Protein AF-A0A955S1Q6-F1 (afdb_monomer)

Nearest PDB structures (foldseek):
  7b9v-assembly1_R  TM=5.270E-01  e=7.559E+00  Saccharomyces cerevisiae

Foldseek 3Di:
DDDDDDDDDDDDDDDDDDDPPDDPPVVVVVVVVVVVLVVQLVVQLVVVCVVVVVDPDCSVVSSVVSNVVSDDD

pLDDT: mean 76.59, std 19.1, range [46.44, 97.62]

Solvent-accessible surface area (backbone atoms only — not comparable to full-atom values): 4816 Å² total; per-residue (Å²): 142,86,88,82,89,86,80,80,88,81,84,92,81,84,86,83,89,77,85,82,89,76,78,79,70,70,57,57,59,57,50,53,55,49,52,58,48,50,54,52,22,51,54,42,17,50,54,45,35,54,73,66,66,65,56,85,89,43,64,69,56,28,40,53,53,16,46,64,71,66,49,86,130

Secondary structure (DSSP, 8-state):
------------------------SHHHHHHHHHHHHHHHHHHHHHHHHHHTTS-TT-HHHHHHHHHHHHS--

Mean predicted aligned error: 14.96 Å

Sequence (73 aa):
MENLKNKTKMAPGASVKSRPEVKTIQKKASTAIEASRLVRIQQKAFELFEKRGCIHGHADEDWYEAEKMVAPK

Structure (mmCIF, N/CA/C/O backbone):
data_AF-A0A955S1Q6-F1
#
_entry.id   AF-A0A955S1Q6-F1
#
loop_
_atom_site.group_PDB
_atom_site.id
_atom_site.type_symbol
_atom_site.label_atom_id
_atom_site.label_alt_id
_atom_site.label_comp_id
_atom_site.label_asym_id
_atom_site.label_entity_id
_atom_site.label_seq_id
_atom_site.pdbx_PDB_ins_code
_atom_site.Cartn_x
_atom_site.Cartn_y
_atom_site.Cartn_z
_atom_site.occupancy
_atom_site.B_iso_or_equiv
_atom_site.auth_seq_id
_atom_site.auth_comp_id
_atom_site.auth_asym_id
_atom_site.auth_atom_id
_atom_site.pdbx_PDB_model_num
ATOM 1 N N . MET A 1 1 ? -1.068 47.373 -38.424 1.00 51.75 1 MET A N 1
ATOM 2 C CA . MET A 1 1 ? -0.664 47.934 -37.118 1.00 51.75 1 MET A CA 1
ATOM 3 C C . MET A 1 1 ? -1.879 48.635 -36.540 1.00 51.75 1 MET A C 1
ATOM 5 O O . MET A 1 1 ? -2.136 49.766 -36.918 1.00 51.75 1 MET A O 1
ATOM 9 N N . GLU A 1 2 ? -2.642 47.968 -35.677 1.00 52.66 2 GLU A N 1
ATOM 10 C CA . GLU A 1 2 ? -3.749 48.594 -34.947 1.00 52.66 2 GLU A CA 1
ATOM 11 C C . GLU A 1 2 ? -3.576 48.295 -33.459 1.00 52.66 2 GLU A C 1
ATOM 13 O O . GLU A 1 2 ? -3.589 47.151 -33.014 1.00 52.66 2 GLU A O 1
ATOM 18 N N . ASN A 1 3 ? -3.320 49.367 -32.716 1.00 46.44 3 ASN A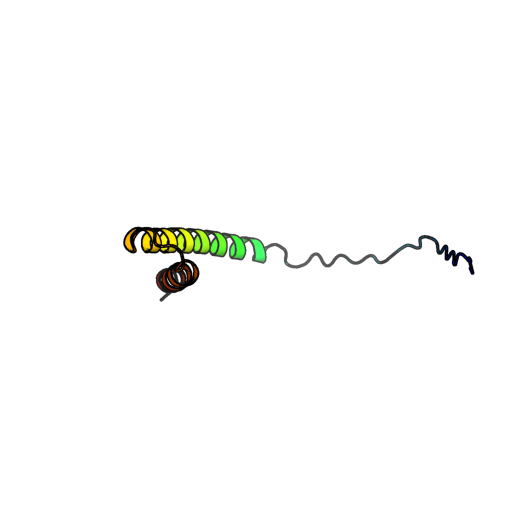 N 1
ATOM 19 C CA . ASN A 1 3 ? -3.343 49.427 -31.265 1.00 46.44 3 ASN A CA 1
ATOM 20 C C . ASN A 1 3 ? -4.712 49.969 -30.853 1.00 46.44 3 ASN A C 1
ATOM 22 O O . ASN A 1 3 ? -5.082 51.004 -31.388 1.00 46.44 3 ASN A O 1
ATOM 26 N N . LEU A 1 4 ? -5.379 49.354 -29.871 1.00 58.44 4 LEU A N 1
ATOM 27 C CA . LEU A 1 4 ? -6.294 49.975 -28.887 1.00 58.44 4 LEU A CA 1
ATOM 28 C C . LEU A 1 4 ? -6.749 48.843 -27.930 1.00 58.44 4 LEU A C 1
ATOM 30 O O . LEU A 1 4 ? -7.496 47.959 -28.316 1.00 58.44 4 LEU A O 1
ATOM 34 N N . LYS A 1 5 ? -6.094 48.608 -26.785 1.00 58.66 5 LYS A N 1
ATOM 35 C CA . LYS A 1 5 ? -6.337 49.220 -25.460 1.00 58.66 5 LYS A CA 1
ATOM 36 C C . LYS A 1 5 ? -7.805 49.218 -25.008 1.00 58.66 5 LYS A C 1
ATOM 38 O O . LYS A 1 5 ? -8.378 50.278 -24.774 1.00 58.66 5 LYS A O 1
ATOM 43 N N . ASN A 1 6 ? -8.353 48.035 -24.731 1.00 58.00 6 ASN A N 1
ATOM 44 C CA . ASN A 1 6 ? -9.640 47.920 -24.041 1.00 58.00 6 ASN A CA 1
ATOM 45 C C . ASN A 1 6 ? -9.413 47.721 -22.541 1.00 58.00 6 ASN A C 1
ATOM 47 O O . ASN A 1 6 ? -9.191 46.630 -22.025 1.00 58.00 6 ASN A O 1
ATOM 51 N N . LYS A 1 7 ? -9.419 48.871 -21.870 1.00 55.47 7 LYS A N 1
ATOM 52 C CA . LYS A 1 7 ? -9.381 49.090 -20.431 1.00 55.47 7 LYS A CA 1
ATOM 53 C C . LYS A 1 7 ? -10.808 48.998 -19.891 1.00 55.47 7 LYS A C 1
ATOM 55 O O . LYS A 1 7 ? -11.557 49.959 -20.023 1.00 55.47 7 LYS A O 1
ATOM 60 N N . THR A 1 8 ? -11.149 47.906 -19.214 1.00 59.16 8 THR A N 1
ATOM 61 C CA . THR A 1 8 ? -12.342 47.857 -18.356 1.00 59.16 8 THR A CA 1
ATOM 62 C C . THR A 1 8 ? -11.898 47.831 -16.901 1.00 59.16 8 THR A C 1
ATOM 64 O O . THR A 1 8 ? -11.474 46.811 -16.368 1.00 59.16 8 THR A O 1
ATOM 67 N N . LYS A 1 9 ? -11.982 49.003 -16.267 1.00 53.91 9 LYS A N 1
ATOM 68 C CA . LYS A 1 9 ? -12.103 49.145 -14.815 1.00 53.91 9 LYS A CA 1
ATOM 69 C C . LYS A 1 9 ? -13.538 48.774 -14.433 1.00 53.91 9 LYS A C 1
ATOM 71 O O . LYS A 1 9 ? -14.439 49.443 -14.922 1.00 53.91 9 LYS A O 1
ATOM 76 N N . MET A 1 10 ? -13.747 47.839 -13.507 1.00 54.88 10 MET A N 1
ATOM 77 C CA . MET A 1 10 ? -14.918 47.843 -12.618 1.00 54.88 10 MET A CA 1
ATOM 78 C C . MET A 1 10 ? -14.460 47.525 -11.189 1.00 54.88 10 MET A C 1
ATOM 80 O O . MET A 1 10 ? -13.550 46.730 -10.977 1.00 54.88 10 MET A O 1
ATOM 84 N N . ALA A 1 11 ? -15.012 48.287 -10.250 1.00 56.75 11 ALA A N 1
ATOM 85 C CA . ALA A 1 11 ? -14.551 48.506 -8.883 1.00 56.75 11 ALA A CA 1
ATOM 86 C C . ALA A 1 11 ? -15.113 47.454 -7.887 1.00 56.75 11 ALA A C 1
ATOM 88 O O . ALA A 1 11 ? -15.910 46.608 -8.294 1.00 56.75 11 ALA A O 1
ATOM 89 N N . PRO A 1 12 ? -14.712 47.486 -6.597 1.00 62.03 12 PRO A N 1
ATOM 90 C CA . PRO A 1 12 ? -15.026 46.462 -5.606 1.00 62.03 12 PRO A CA 1
ATOM 91 C C . PRO A 1 12 ? -16.401 46.701 -4.966 1.00 62.03 12 PRO A C 1
ATOM 93 O O . PRO A 1 12 ? -16.756 47.831 -4.636 1.00 62.03 12 PRO A O 1
ATOM 96 N N . GLY A 1 13 ? -17.169 45.631 -4.769 1.00 46.97 13 GLY A N 1
ATOM 97 C CA . GLY A 1 13 ? -18.517 45.680 -4.207 1.00 46.97 13 GLY A CA 1
ATOM 98 C C . GLY A 1 13 ? -18.786 44.455 -3.345 1.00 46.97 13 GLY A C 1
ATOM 99 O O . GLY A 1 13 ? -18.588 43.325 -3.773 1.00 46.97 13 GLY A O 1
ATOM 100 N N . ALA A 1 14 ? -19.160 44.719 -2.102 1.00 47.31 14 ALA A N 1
ATOM 101 C CA . ALA A 1 14 ? -19.224 43.794 -0.989 1.00 47.31 1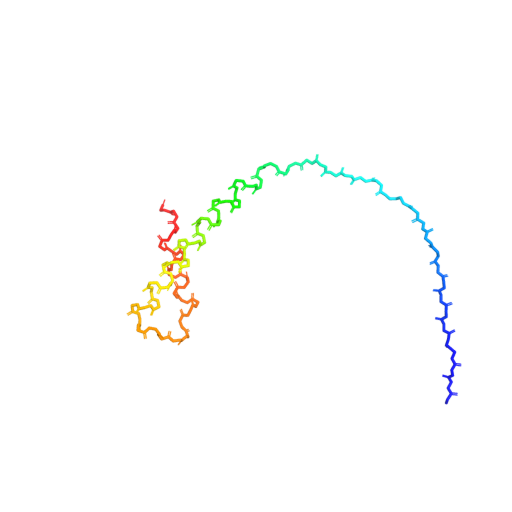4 ALA A CA 1
ATOM 102 C C . ALA A 1 14 ? -20.357 42.752 -1.057 1.00 47.31 14 ALA A C 1
ATOM 104 O O . ALA A 1 14 ? -21.369 42.934 -1.723 1.00 47.31 14 ALA A O 1
ATOM 105 N N . SER A 1 15 ? -20.219 41.774 -0.154 1.00 49.22 15 SER A N 1
ATOM 106 C CA . SER A 1 15 ? -21.302 41.085 0.557 1.00 49.22 15 SER A CA 1
ATOM 107 C C . SER A 1 15 ? -21.937 39.870 -0.120 1.00 49.22 15 SER A C 1
ATOM 109 O O . SER A 1 15 ? -22.956 39.975 -0.788 1.00 49.22 15 SER A O 1
ATOM 111 N N . VAL A 1 16 ? -21.457 38.687 0.274 1.00 58.69 16 VAL A N 1
ATOM 112 C CA . VAL A 1 16 ? -22.353 37.610 0.723 1.00 58.69 16 VAL A CA 1
ATOM 113 C C . VAL A 1 16 ? -21.777 36.943 1.973 1.00 58.69 16 VAL A C 1
ATOM 115 O O . VAL A 1 16 ? -20.820 36.173 1.938 1.00 58.69 16 VAL A O 1
ATOM 118 N N . LYS A 1 17 ? -22.385 37.289 3.111 1.00 53.03 17 LYS A N 1
ATOM 119 C CA . LYS A 1 17 ? -22.381 36.492 4.336 1.00 53.03 17 LYS A CA 1
ATOM 120 C C . LYS A 1 17 ? -23.149 35.203 4.060 1.00 53.03 17 LYS A C 1
ATOM 122 O O . LYS A 1 17 ? -24.335 35.298 3.775 1.00 53.03 17 LYS A O 1
ATOM 127 N N . SER A 1 18 ? -22.526 34.047 4.269 1.00 50.34 18 SER A N 1
ATOM 128 C CA . SER A 1 18 ? -23.205 32.873 4.842 1.00 50.34 18 SER A CA 1
ATOM 129 C C . SER A 1 18 ? -22.217 31.726 5.029 1.00 50.34 18 SER A C 1
ATOM 131 O O . SER A 1 18 ? -21.935 30.953 4.121 1.00 50.34 18 SER A O 1
ATOM 133 N N . ARG A 1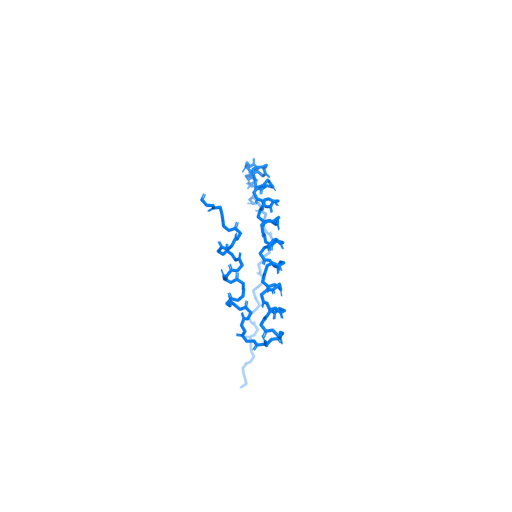 19 ? -21.703 31.641 6.257 1.00 62.66 19 ARG A N 1
ATOM 134 C CA . ARG A 1 19 ? -21.167 30.439 6.901 1.00 62.66 19 ARG A CA 1
ATOM 135 C C . ARG A 1 19 ? -22.251 29.352 6.907 1.00 62.66 19 ARG A C 1
ATOM 137 O O . ARG A 1 19 ? -23.312 29.608 7.471 1.00 62.66 19 ARG A O 1
ATOM 144 N N . PRO A 1 20 ? -21.982 28.133 6.412 1.00 53.19 20 PRO A N 1
ATOM 145 C CA . PRO A 1 20 ? -22.576 26.938 6.975 1.00 53.19 20 PRO A CA 1
ATOM 146 C C . PRO A 1 20 ? -21.517 26.271 7.854 1.00 53.19 20 PRO A C 1
ATOM 148 O O . PRO A 1 20 ? -20.750 25.416 7.422 1.00 53.19 20 PRO A O 1
ATOM 151 N N . GLU A 1 21 ? -21.459 26.683 9.117 1.00 57.97 21 GLU A N 1
ATOM 152 C CA . GLU A 1 21 ? -20.858 25.853 10.153 1.00 57.97 21 GLU A CA 1
ATOM 153 C C . GLU A 1 21 ? -21.900 24.831 10.566 1.00 57.97 21 GLU A C 1
ATOM 155 O O . GLU A 1 21 ? -22.671 25.070 11.484 1.00 57.97 21 GL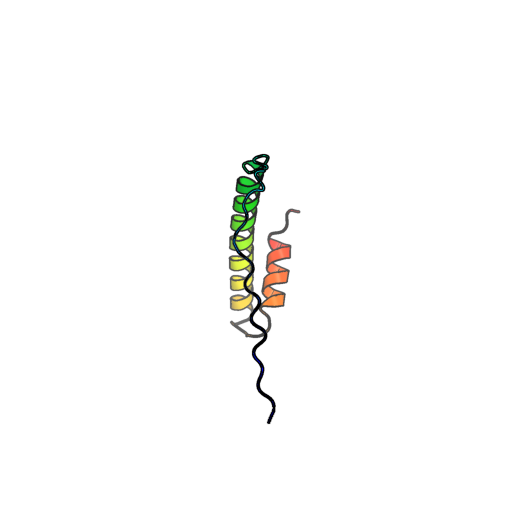U A O 1
ATOM 160 N N . VAL A 1 22 ? -21.951 23.705 9.863 1.00 57.41 22 VAL A N 1
ATOM 161 C CA . VAL A 1 22 ? -22.532 22.482 10.411 1.00 57.41 22 VAL A CA 1
ATOM 162 C C . VAL A 1 22 ? -21.794 21.296 9.783 1.00 57.41 22 VAL A C 1
ATOM 164 O O . VAL A 1 22 ? -21.757 21.169 8.562 1.00 57.41 22 VAL A O 1
ATOM 167 N N . LYS A 1 23 ? -21.272 20.403 10.641 1.00 56.66 23 LYS A N 1
ATOM 168 C CA . LYS A 1 23 ? -20.674 19.071 10.361 1.00 56.66 23 LYS A CA 1
ATOM 169 C C . LYS A 1 23 ? -19.144 18.974 10.187 1.00 56.66 23 LYS A C 1
ATOM 171 O O . LYS A 1 23 ? -18.660 18.169 9.398 1.00 56.66 23 LYS A O 1
ATOM 176 N N . THR A 1 24 ? -18.349 19.684 10.988 1.00 52.03 24 THR A N 1
ATOM 177 C CA . THR A 1 24 ? -16.870 19.535 10.975 1.00 52.03 24 THR A CA 1
ATOM 178 C C . THR A 1 24 ? -16.329 18.469 11.946 1.00 52.03 24 THR A C 1
ATOM 180 O O . THR A 1 24 ? -15.131 18.196 11.956 1.00 52.03 24 THR A O 1
ATOM 183 N N . ILE A 1 25 ? -17.182 17.837 12.765 1.00 53.12 25 ILE A N 1
ATOM 184 C CA . ILE A 1 25 ? -16.727 16.947 13.854 1.00 53.12 25 ILE A CA 1
ATOM 185 C C . ILE A 1 25 ? -16.650 15.472 13.419 1.00 53.12 25 ILE A C 1
ATOM 187 O O . ILE A 1 25 ? -15.711 14.777 13.791 1.00 53.12 25 ILE A O 1
ATOM 191 N N . GLN A 1 26 ? -17.553 14.993 12.555 1.00 53.62 26 GLN A N 1
ATOM 192 C CA . GLN A 1 26 ? -17.546 13.583 12.120 1.00 53.62 26 GLN A CA 1
ATOM 193 C C . GLN A 1 26 ? -16.424 13.244 11.128 1.00 53.62 26 GLN A C 1
ATOM 195 O O . GLN A 1 26 ? -15.963 12.109 11.092 1.00 53.62 26 GLN A O 1
ATOM 200 N N . LYS A 1 27 ? -15.922 14.229 10.372 1.00 52.44 27 LYS A N 1
ATOM 201 C CA . LYS A 1 27 ? -14.918 13.996 9.321 1.00 52.44 27 LYS A CA 1
ATOM 202 C C . LYS A 1 27 ? -13.531 13.628 9.869 1.00 52.44 27 LYS A C 1
ATOM 204 O O . LYS A 1 27 ? -12.806 12.886 9.213 1.00 52.44 27 LYS A O 1
ATOM 209 N N . LYS A 1 28 ? -13.179 14.105 11.072 1.00 56.25 28 LYS A N 1
ATOM 210 C CA . LYS A 1 28 ? -11.847 13.910 11.679 1.00 56.25 28 LYS A CA 1
ATOM 211 C C . LYS A 1 28 ? -11.576 12.459 12.090 1.00 56.25 28 LYS A C 1
ATOM 213 O O . LYS A 1 28 ? -10.462 11.974 11.910 1.00 56.25 28 LYS A O 1
ATOM 218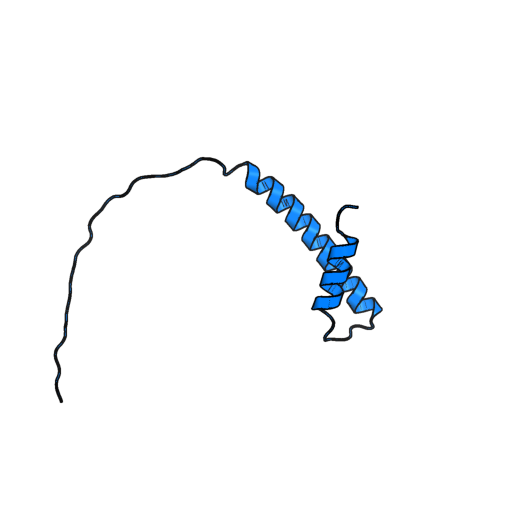 N N . ALA A 1 29 ? -12.589 11.763 12.608 1.00 58.75 29 ALA A N 1
ATOM 219 C CA . ALA A 1 29 ? -12.458 10.359 12.993 1.00 58.75 29 ALA A CA 1
ATOM 220 C C . ALA A 1 29 ? -12.297 9.456 11.759 1.00 58.75 29 ALA A C 1
ATOM 222 O O . ALA A 1 29 ? -11.400 8.618 11.717 1.00 58.75 29 ALA A O 1
ATOM 223 N N . SER A 1 30 ? -13.088 9.700 10.710 1.00 64.94 30 SER A N 1
ATOM 224 C CA . SER A 1 30 ? -12.983 8.982 9.435 1.00 64.94 30 SER A CA 1
ATOM 225 C C . SER A 1 30 ? -11.629 9.179 8.743 1.00 64.94 30 SER A C 1
ATOM 227 O O . SER A 1 30 ? -11.085 8.224 8.203 1.00 64.94 30 SER A O 1
ATOM 229 N N . THR A 1 31 ? -11.023 10.371 8.818 1.00 74.31 31 THR A N 1
ATOM 230 C CA . THR A 1 31 ? -9.678 10.598 8.258 1.00 74.31 31 THR A CA 1
ATOM 231 C C . THR A 1 31 ? -8.570 9.899 9.041 1.00 74.31 31 THR A C 1
ATOM 233 O O . THR A 1 31 ? -7.598 9.464 8.437 1.00 74.31 31 THR A O 1
ATOM 236 N N . ALA A 1 32 ? -8.696 9.766 10.365 1.00 78.31 32 ALA A N 1
ATOM 237 C CA . ALA A 1 32 ? -7.687 9.085 11.179 1.00 78.31 32 ALA A CA 1
ATOM 238 C C . ALA A 1 32 ? -7.694 7.562 10.952 1.00 78.31 32 ALA A C 1
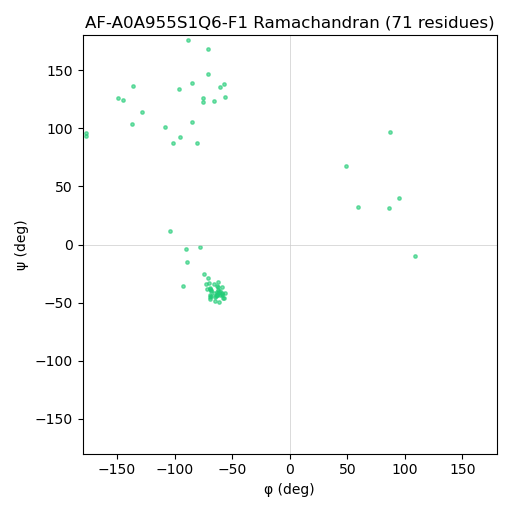ATOM 240 O O . ALA A 1 32 ? -6.634 6.933 10.880 1.00 78.31 32 ALA A O 1
ATOM 241 N N . ILE A 1 33 ? -8.888 6.979 10.796 1.00 80.00 33 ILE A N 1
ATOM 242 C CA . ILE A 1 33 ? -9.052 5.560 10.456 1.00 80.00 33 ILE A CA 1
ATOM 243 C C . ILE A 1 33 ? -8.490 5.287 9.058 1.00 80.00 33 ILE A C 1
ATOM 245 O O . ILE A 1 33 ? -7.714 4.346 8.897 1.00 80.00 33 ILE A O 1
ATOM 249 N N . GLU A 1 34 ? -8.797 6.141 8.076 1.00 84.88 34 GLU A N 1
ATOM 250 C CA . GLU A 1 34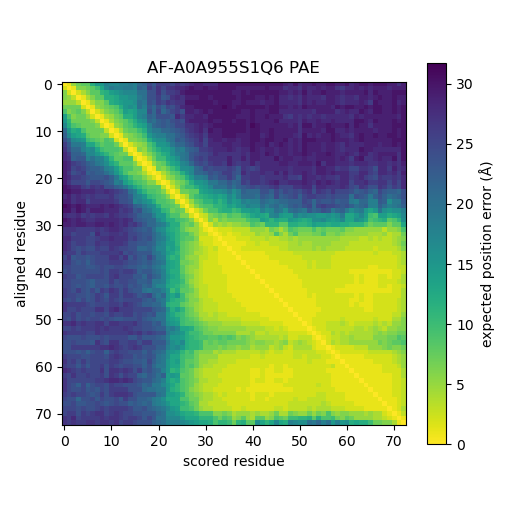 ? -8.268 5.974 6.720 1.00 84.88 34 GLU A CA 1
ATOM 251 C C . GLU A 1 34 ? -6.749 6.164 6.672 1.00 84.88 34 GLU A C 1
ATOM 253 O O . GLU A 1 34 ? -6.055 5.351 6.078 1.00 84.88 34 GLU A O 1
ATOM 258 N N . ALA A 1 35 ? -6.193 7.156 7.374 1.00 87.12 35 ALA A N 1
ATOM 259 C CA . ALA A 1 35 ? -4.743 7.330 7.462 1.00 87.12 35 ALA A CA 1
ATOM 260 C C . ALA A 1 35 ? -4.055 6.086 8.053 1.00 87.12 35 ALA A C 1
ATOM 262 O O . ALA A 1 35 ? -3.064 5.605 7.509 1.00 87.12 35 ALA A O 1
ATOM 263 N N . SER A 1 36 ? -4.619 5.510 9.121 1.00 89.25 36 SER A N 1
ATOM 264 C CA . SER A 1 36 ? -4.104 4.270 9.723 1.00 89.25 36 SER A CA 1
ATOM 265 C C . SER A 1 36 ? -4.185 3.082 8.758 1.00 89.25 36 SER A C 1
ATOM 267 O O . SER A 1 36 ? -3.312 2.215 8.757 1.00 89.25 36 SER A O 1
ATOM 269 N N . ARG A 1 37 ? -5.233 3.036 7.929 1.00 92.19 37 ARG A N 1
ATOM 270 C CA . ARG A 1 37 ? -5.419 2.018 6.893 1.00 92.19 37 ARG A CA 1
ATOM 271 C C . ARG A 1 37 ? -4.396 2.171 5.768 1.00 92.19 37 ARG A C 1
ATOM 273 O O . ARG A 1 37 ? -3.748 1.189 5.420 1.00 92.19 37 ARG A O 1
ATOM 280 N N . LEU A 1 38 ? -4.196 3.385 5.264 1.00 93.75 38 LEU A N 1
ATOM 281 C CA . LEU A 1 38 ? -3.220 3.693 4.217 1.00 93.75 38 LEU A CA 1
ATOM 282 C C . LEU A 1 38 ? -1.789 3.366 4.649 1.00 93.75 38 LEU A C 1
ATOM 284 O O . LEU A 1 38 ? -1.043 2.792 3.864 1.00 93.75 38 LEU A O 1
ATOM 288 N N . VAL A 1 39 ? -1.423 3.642 5.906 1.00 95.56 39 VAL A N 1
ATOM 289 C CA . VAL A 1 39 ? -0.108 3.256 6.452 1.00 95.56 39 VAL A CA 1
ATOM 290 C C . VAL A 1 39 ? 0.095 1.739 6.387 1.00 95.56 39 VAL A C 1
ATOM 292 O O . VAL A 1 39 ? 1.161 1.271 5.996 1.00 95.56 39 VAL A O 1
ATOM 295 N N . ARG A 1 40 ? -0.937 0.949 6.712 1.00 96.12 40 ARG A N 1
ATOM 296 C CA . ARG A 1 40 ? -0.869 -0.520 6.624 1.00 96.12 40 ARG A CA 1
ATOM 297 C C . ARG A 1 40 ? -0.787 -1.011 5.182 1.00 96.12 40 ARG A C 1
ATOM 299 O O . ARG A 1 40 ? -0.039 -1.947 4.916 1.00 96.12 40 ARG A O 1
ATOM 306 N N . ILE A 1 41 ? -1.537 -0.391 4.269 1.00 96.56 41 ILE A N 1
ATOM 307 C CA . ILE A 1 41 ? -1.487 -0.705 2.833 1.00 96.56 41 ILE A CA 1
ATOM 308 C C . ILE A 1 41 ? -0.082 -0.425 2.298 1.00 96.56 41 ILE A C 1
ATOM 310 O O . ILE A 1 41 ? 0.527 -1.306 1.706 1.00 96.56 41 ILE A O 1
ATOM 314 N N . GLN A 1 42 ? 0.477 0.750 2.591 1.00 96.50 42 GLN A N 1
ATOM 315 C CA . GLN A 1 42 ? 1.828 1.121 2.179 1.00 96.50 42 GLN A CA 1
ATOM 316 C C . GLN A 1 42 ? 2.877 0.130 2.694 1.00 96.50 42 GLN A C 1
ATOM 318 O O . GLN A 1 42 ? 3.726 -0.316 1.925 1.00 96.50 42 GLN A O 1
ATOM 323 N N . GLN A 1 43 ? 2.806 -0.246 3.974 1.00 97.62 43 GLN A N 1
ATOM 324 C CA . GLN A 1 43 ? 3.727 -1.225 4.551 1.00 97.62 43 GLN A CA 1
ATOM 325 C C . GLN A 1 43 ? 3.623 -2.580 3.837 1.00 97.62 43 GLN A C 1
ATOM 327 O O . GLN A 1 43 ? 4.641 -3.183 3.510 1.00 97.62 43 GLN A O 1
ATOM 332 N N . LYS A 1 44 ? 2.403 -3.046 3.548 1.00 97.25 44 LYS A N 1
ATOM 333 C CA . LYS A 1 44 ? 2.183 -4.314 2.842 1.00 97.25 44 LYS A CA 1
ATOM 334 C C . LYS A 1 44 ? 2.632 -4.268 1.383 1.00 97.25 44 LYS A C 1
ATOM 336 O O . LYS A 1 44 ? 3.225 -5.236 0.924 1.00 97.25 44 LYS A O 1
ATOM 341 N N . ALA A 1 45 ? 2.413 -3.156 0.686 1.00 96.88 45 ALA A N 1
ATOM 342 C CA . ALA A 1 45 ? 2.885 -2.966 -0.683 1.00 96.88 45 ALA A CA 1
ATOM 343 C C . ALA A 1 45 ? 4.420 -2.982 -0.740 1.00 96.88 45 ALA A C 1
ATOM 345 O O . ALA A 1 45 ? 5.00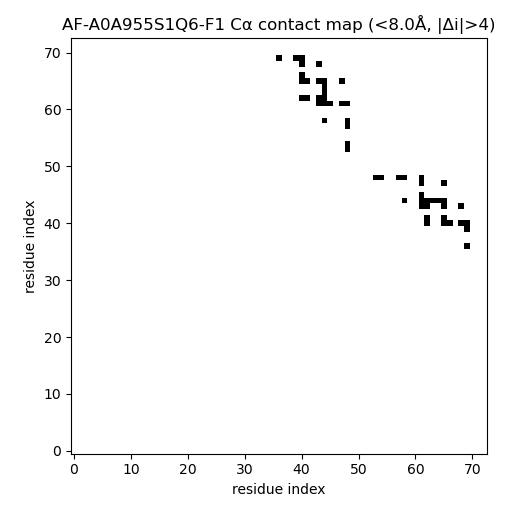5 -3.622 -1.607 1.00 96.88 45 ALA A O 1
ATOM 346 N N . PHE A 1 46 ? 5.082 -2.356 0.238 1.00 95.94 46 PHE A N 1
ATOM 347 C CA . PHE A 1 46 ? 6.538 -2.397 0.352 1.00 95.94 46 PHE A CA 1
ATOM 348 C C . PHE A 1 46 ? 7.063 -3.816 0.627 1.00 95.94 46 PHE A C 1
ATOM 350 O O . PHE A 1 46 ? 7.991 -4.262 -0.040 1.00 95.94 46 PHE A O 1
ATOM 357 N N . GLU A 1 47 ? 6.431 -4.568 1.534 1.00 96.62 47 GLU A N 1
ATOM 358 C CA . GLU A 1 47 ? 6.786 -5.977 1.770 1.00 96.62 47 GLU A CA 1
ATOM 359 C C . GLU A 1 47 ? 6.637 -6.839 0.499 1.00 96.62 47 GLU A C 1
ATOM 361 O O . GLU A 1 47 ? 7.416 -7.771 0.286 1.00 96.62 47 GLU A O 1
ATOM 366 N N . LEU A 1 48 ? 5.626 -6.569 -0.336 1.00 96.31 48 LEU A N 1
ATOM 367 C CA . LEU A 1 48 ? 5.425 -7.263 -1.614 1.00 96.31 48 LEU A CA 1
ATOM 368 C C . LEU A 1 48 ? 6.524 -6.911 -2.621 1.00 96.31 48 LEU A C 1
ATOM 370 O O . LEU A 1 48 ? 7.108 -7.820 -3.215 1.00 96.31 48 LEU A O 1
ATOM 374 N N . PHE A 1 49 ? 6.877 -5.630 -2.726 1.00 95.94 49 PHE A N 1
ATOM 375 C CA . PHE A 1 49 ? 7.986 -5.156 -3.550 1.00 95.94 49 PHE A CA 1
ATOM 376 C C . PHE A 1 49 ? 9.316 -5.823 -3.162 1.00 95.94 49 PHE A C 1
ATOM 378 O O . PHE A 1 49 ? 10.032 -6.333 -4.027 1.00 95.94 49 PHE A O 1
ATOM 385 N N . GLU A 1 50 ? 9.627 -5.902 -1.864 1.00 96.56 50 GLU A N 1
ATOM 386 C CA . GLU A 1 50 ? 10.832 -6.584 -1.372 1.00 96.56 50 GLU A CA 1
ATOM 387 C C . GLU A 1 50 ? 10.810 -8.086 -1.688 1.00 96.56 50 GLU A C 1
ATOM 389 O O . GLU A 1 50 ? 11.800 -8.633 -2.175 1.00 96.56 50 GLU A O 1
ATOM 394 N N . LYS A 1 51 ? 9.669 -8.760 -1.487 1.00 95.38 51 LYS A N 1
ATOM 395 C CA . LYS A 1 51 ? 9.512 -10.191 -1.809 1.00 95.38 51 LYS A CA 1
ATOM 396 C C . LYS A 1 51 ? 9.680 -10.494 -3.293 1.00 95.38 51 LYS A C 1
ATOM 398 O O . LYS A 1 51 ? 10.168 -11.570 -3.633 1.00 95.38 51 LYS A O 1
ATOM 403 N N . ARG A 1 52 ? 9.287 -9.567 -4.170 1.00 91.12 52 ARG A N 1
ATOM 404 C CA . ARG A 1 52 ? 9.479 -9.672 -5.624 1.00 91.12 52 ARG A CA 1
ATOM 405 C C . ARG A 1 52 ? 10.915 -9.354 -6.057 1.00 91.12 52 ARG A C 1
ATOM 407 O O . ARG A 1 52 ? 11.222 -9.483 -7.236 1.00 91.12 52 ARG A O 1
ATOM 414 N N . GLY A 1 53 ? 11.803 -8.980 -5.133 1.00 94.88 53 GLY A N 1
ATOM 415 C CA . GLY A 1 53 ? 13.200 -8.665 -5.430 1.00 94.88 53 GLY A CA 1
ATOM 416 C C . GLY A 1 53 ? 13.416 -7.217 -5.858 1.00 94.88 53 GLY A C 1
ATOM 417 O O . GLY A 1 53 ? 14.307 -6.942 -6.658 1.00 94.88 53 GLY A O 1
ATOM 418 N N . CYS A 1 54 ? 12.598 -6.296 -5.347 1.00 91.56 54 CYS A N 1
ATOM 419 C CA . CYS A 1 54 ? 12.686 -4.864 -5.628 1.00 91.56 54 CYS A CA 1
ATOM 420 C C . CYS A 1 54 ? 12.537 -4.523 -7.123 1.00 91.56 54 CYS A C 1
ATOM 422 O O . CYS A 1 54 ? 13.144 -3.575 -7.627 1.00 91.56 54 CYS A O 1
ATOM 424 N N . ILE A 1 55 ? 11.734 -5.309 -7.846 1.00 91.00 55 ILE A N 1
ATOM 425 C CA . ILE A 1 55 ? 11.500 -5.121 -9.278 1.00 91.00 55 ILE A CA 1
ATOM 426 C C . ILE A 1 55 ? 10.563 -3.933 -9.489 1.00 91.00 55 ILE A C 1
ATOM 428 O O . ILE A 1 55 ? 9.429 -3.899 -9.013 1.00 91.00 55 ILE A O 1
ATOM 432 N N . HIS A 1 56 ? 11.036 -2.953 -10.250 1.00 86.44 56 HIS A N 1
ATOM 433 C CA . HIS A 1 56 ? 10.241 -1.804 -10.660 1.00 86.44 56 HIS A CA 1
ATOM 434 C C . HIS A 1 56 ? 9.172 -2.195 -11.699 1.00 86.44 56 HIS A C 1
ATOM 436 O O . HIS A 1 56 ? 9.411 -3.033 -12.567 1.00 86.44 56 HIS A O 1
ATOM 442 N N . GLY A 1 57 ? 8.015 -1.530 -11.658 1.00 93.19 57 GLY A N 1
ATOM 443 C CA . GLY A 1 57 ? 6.915 -1.731 -12.615 1.00 93.19 57 GLY A CA 1
ATOM 444 C C . GLY A 1 57 ? 5.687 -2.445 -12.047 1.00 93.19 57 GLY A C 1
ATOM 445 O O . GLY A 1 57 ? 4.642 -2.411 -12.681 1.00 93.19 57 GLY A O 1
ATOM 446 N N . HIS A 1 58 ? 5.780 -3.003 -10.837 1.00 93.00 58 HIS A N 1
ATOM 447 C CA . HIS A 1 58 ? 4.663 -3.666 -10.152 1.00 93.00 58 HIS A CA 1
ATOM 448 C C . HIS A 1 58 ? 4.043 -2.828 -9.028 1.00 93.00 58 HIS A C 1
ATOM 450 O O . HIS A 1 58 ? 3.240 -3.340 -8.261 1.00 93.00 58 HIS A O 1
ATOM 456 N N . ALA A 1 59 ? 4.379 -1.538 -8.929 1.00 92.12 59 ALA A N 1
ATOM 457 C CA . ALA A 1 59 ? 3.936 -0.693 -7.819 1.00 92.12 59 ALA A CA 1
ATOM 458 C C . ALA A 1 59 ? 2.402 -0.660 -7.666 1.00 92.12 59 ALA A C 1
ATOM 460 O O . ALA A 1 59 ? 1.900 -0.763 -6.548 1.00 92.12 59 ALA A O 1
ATOM 461 N N . ASP A 1 60 ? 1.665 -0.572 -8.778 1.00 95.19 60 ASP A N 1
ATOM 462 C CA . ASP A 1 60 ? 0.197 -0.570 -8.766 1.00 95.19 60 ASP A CA 1
ATOM 463 C C . ASP A 1 60 ? -0.381 -1.937 -8.358 1.00 95.19 60 ASP A C 1
ATOM 465 O O . ASP A 1 60 ? -1.372 -2.005 -7.631 1.00 95.19 60 ASP A O 1
ATOM 469 N N . GLU A 1 61 ? 0.252 -3.034 -8.784 1.00 95.81 61 GLU A N 1
ATOM 470 C CA . GLU A 1 61 ? -0.145 -4.397 -8.414 1.00 95.81 61 GLU A CA 1
ATOM 471 C C . GLU A 1 61 ? 0.137 -4.682 -6.935 1.00 95.81 61 GLU A C 1
ATOM 473 O O . GLU A 1 61 ? -0.737 -5.189 -6.233 1.00 95.81 61 GLU A O 1
ATOM 478 N N . ASP A 1 62 ? 1.321 -4.307 -6.447 1.00 95.94 62 ASP A N 1
ATOM 479 C CA . ASP A 1 62 ? 1.721 -4.451 -5.047 1.00 95.94 62 ASP A CA 1
ATOM 480 C C . ASP A 1 62 ? 0.802 -3.623 -4.137 1.00 95.94 62 ASP A C 1
ATOM 482 O O . ASP A 1 62 ? 0.385 -4.084 -3.071 1.00 95.94 62 ASP A O 1
ATOM 486 N N . TRP A 1 63 ? 0.417 -2.419 -4.577 1.00 95.50 63 TRP A N 1
ATOM 487 C CA . TRP A 1 63 ? -0.568 -1.599 -3.877 1.00 95.50 63 TRP A CA 1
ATOM 488 C C . TRP A 1 63 ? -1.951 -2.257 -3.862 1.00 95.50 63 TRP A C 1
ATOM 490 O O . TRP A 1 63 ? -2.565 -2.380 -2.801 1.00 95.50 63 TRP A O 1
ATOM 500 N N . TYR A 1 64 ? -2.438 -2.725 -5.011 1.00 96.12 64 TYR A N 1
ATOM 501 C CA . TYR A 1 64 ? -3.745 -3.373 -5.119 1.00 96.12 64 TYR A CA 1
ATOM 502 C C . TYR A 1 64 ? -3.834 -4.661 -4.283 1.00 96.12 64 TYR A C 1
ATOM 504 O O . TYR A 1 64 ? -4.828 -4.908 -3.592 1.00 96.12 64 TYR A O 1
ATOM 512 N N . GLU A 1 65 ? -2.787 -5.484 -4.291 1.00 96.06 65 GLU A N 1
ATOM 513 C CA . GLU A 1 65 ? -2.704 -6.670 -3.440 1.00 96.06 65 GLU A CA 1
ATOM 514 C C . GLU A 1 65 ? -2.694 -6.298 -1.954 1.00 96.06 65 GLU A C 1
ATOM 516 O O . GLU A 1 65 ? -3.427 -6.901 -1.162 1.00 96.06 65 GLU A O 1
ATOM 521 N N . ALA A 1 66 ? -1.939 -5.268 -1.570 1.00 96.75 66 ALA A N 1
ATOM 522 C CA . ALA A 1 66 ? -1.920 -4.764 -0.203 1.00 96.75 66 ALA A CA 1
ATOM 523 C C . ALA A 1 66 ? -3.295 -4.251 0.258 1.00 96.75 66 ALA A C 1
ATOM 525 O O . ALA A 1 66 ? -3.720 -4.550 1.378 1.00 96.75 66 ALA A O 1
ATOM 526 N N . GLU A 1 67 ? -4.035 -3.544 -0.600 1.00 95.94 67 GLU A N 1
ATOM 527 C CA . GLU A 1 67 ? -5.404 -3.105 -0.310 1.00 95.94 67 GLU A CA 1
ATOM 528 C C . GLU A 1 67 ? -6.334 -4.280 -0.014 1.00 95.94 67 GLU A C 1
ATOM 530 O O . GLU A 1 67 ? -7.098 -4.230 0.956 1.00 95.94 67 GLU A O 1
ATOM 535 N N . LYS A 1 68 ? -6.234 -5.362 -0.795 1.00 95.75 68 LYS A N 1
ATOM 536 C CA . LYS A 1 68 ? -7.015 -6.588 -0.580 1.00 95.75 68 LYS A CA 1
ATOM 537 C C . LYS A 1 68 ? -6.655 -7.294 0.724 1.00 95.75 68 LYS A C 1
ATOM 539 O O . LYS A 1 68 ? -7.534 -7.875 1.352 1.00 95.75 68 LYS A O 1
ATOM 544 N N . MET A 1 69 ? -5.391 -7.244 1.145 1.00 94.44 69 MET A N 1
ATOM 545 C CA . MET A 1 69 ? -4.950 -7.837 2.413 1.00 94.44 69 MET A CA 1
ATOM 546 C C . MET A 1 69 ? -5.420 -7.044 3.638 1.00 94.44 69 MET A C 1
ATOM 548 O O . MET A 1 69 ? -5.673 -7.632 4.688 1.00 94.44 69 MET A O 1
ATOM 552 N N . VAL A 1 70 ? -5.512 -5.716 3.520 1.00 92.50 70 VAL A N 1
ATOM 553 C CA . VAL A 1 70 ? -5.905 -4.811 4.616 1.00 92.50 70 VAL A CA 1
ATOM 554 C C . VAL A 1 70 ? -7.424 -4.591 4.670 1.00 92.50 70 VAL A C 1
ATOM 556 O O . VAL A 1 70 ? -7.938 -4.094 5.676 1.00 92.50 70 VAL A O 1
ATOM 559 N N . ALA A 1 71 ? -8.160 -4.951 3.616 1.00 85.94 71 ALA A N 1
ATOM 560 C CA . ALA A 1 71 ? -9.613 -4.857 3.590 1.00 85.94 71 ALA A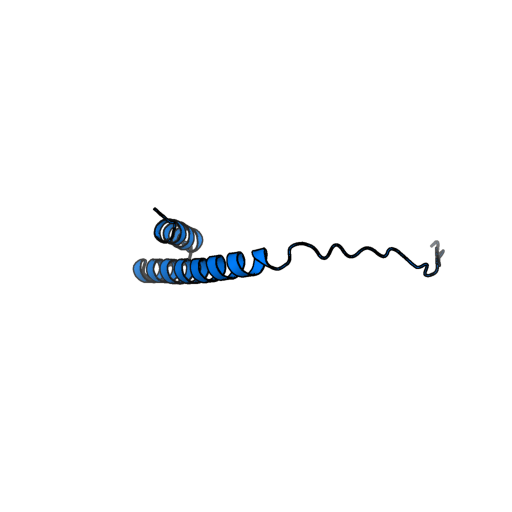 CA 1
ATOM 561 C C . ALA A 1 71 ? -10.253 -5.654 4.749 1.00 85.94 71 ALA A C 1
ATOM 563 O O . ALA A 1 71 ? -9.809 -6.764 5.060 1.00 85.94 71 ALA A O 1
ATOM 564 N N . PRO A 1 72 ? -11.289 -5.102 5.408 1.00 76.62 72 PRO A N 1
ATOM 565 C CA . PRO A 1 72 ? -12.054 -5.856 6.394 1.00 76.62 72 PRO A CA 1
ATOM 566 C C . PRO A 1 72 ? -12.699 -7.080 5.721 1.00 76.62 72 PRO A C 1
ATOM 568 O O . PRO A 1 72 ? -13.216 -6.965 4.610 1.00 76.62 72 PRO A O 1
ATOM 571 N N . LYS A 1 73 ? -12.618 -8.239 6.386 1.00 59.69 73 LYS A N 1
ATOM 572 C CA . LYS A 1 73 ? -13.262 -9.495 5.965 1.00 59.69 73 LYS A CA 1
ATOM 573 C C . LYS A 1 73 ? -14.766 -9.469 6.195 1.00 59.69 73 LYS A C 1
ATOM 575 O O . LYS A 1 73 ? -15.181 -8.849 7.200 1.00 59.69 73 LYS A O 1
#

Radius of gyration: 25.81 Å; Cα contacts (8 Å, |Δi|>4): 27; chains: 1; bounding box: 36×60×51 Å